Protein AF-A0A1B6G7X2-F1 (afdb_monomer_lite)

Secondary structure (DSSP, 8-state):
--SSSSPPPEEEEE-TT---SSHHHHHHHHHHHHHHHHHTTGGGGGGGSTT--SS-HHHHHHHHHHHSSSPP-HHHHHTHHHHHHHHHHHHHSSPEEEEEESHHHHHHHHHHHH-TT-HHHHHHHHHHHHHHHHHHT-TTEEEEEEEESS---HHHHSTT-TTEEEEETTSS--

Organism: NCBI:txid1464854

InterPro domains:
  IPR018631 AAA-ATPase-like domain [PF09820] (8-158)

Radius of gyration: 16.85 Å; chains: 1; bounding box: 48×43×40 Å

Foldseek 3Di:
DPDQPPDAAEFEQEQQVLFALFLVSSLQVLQVSLLVRVVVVCVLLVCLDPVDDLDDPVLSVLSVVSPDPDGDDLVCSLCSVLSVQVSVCSVRVAAYEYEYEALCNRLVSCCVNVDHPDPRSVSVQVSQLSNLVSVLPRPSHQAYEYEHADPDDCPRRPNPRPRYDYDHPPPPDD

pLDDT: mean 87.15, std 14.61, range [32.31, 98.25]

Structure (mmCIF, N/CA/C/O backbone):
data_AF-A0A1B6G7X2-F1
#
_entry.id   AF-A0A1B6G7X2-F1
#
loop_
_atom_site.group_PDB
_atom_site.id
_atom_site.type_symbol
_atom_site.label_atom_id
_atom_site.label_alt_id
_atom_site.label_comp_id
_atom_site.label_asym_id
_atom_site.label_entity_id
_atom_site.label_seq_id
_atom_site.pdbx_PDB_ins_code
_atom_site.Cartn_x
_atom_site.Cartn_y
_atom_site.Cartn_z
_atom_site.occupancy
_atom_site.B_iso_or_equiv
_atom_site.auth_seq_id
_atom_site.auth_comp_id
_atom_site.auth_asym_id
_atom_site.auth_atom_id
_atom_site.pdbx_PDB_model_num
ATOM 1 N N . SER A 1 1 ? -27.652 -8.853 16.973 1.00 44.31 1 SER A N 1
ATOM 2 C CA . SER A 1 1 ? -27.022 -10.163 17.222 1.00 44.31 1 SER A CA 1
ATOM 3 C C . SER A 1 1 ? -26.719 -10.836 15.882 1.00 44.31 1 SER A C 1
ATOM 5 O O . SER A 1 1 ? -27.544 -10.696 14.990 1.00 44.31 1 SER A O 1
ATOM 7 N N . MET A 1 2 ? -25.553 -11.487 15.721 1.00 32.31 2 MET A N 1
ATOM 8 C CA . MET A 1 2 ? -25.181 -12.402 14.607 1.00 32.31 2 MET A CA 1
ATOM 9 C C . MET A 1 2 ? -24.838 -11.869 13.182 1.00 32.31 2 MET A C 1
ATOM 11 O O . MET A 1 2 ? -25.133 -12.542 12.204 1.00 32.31 2 MET A O 1
ATOM 15 N N . LYS A 1 3 ? -24.148 -10.726 12.997 1.00 40.12 3 LYS A N 1
ATOM 16 C CA . LYS A 1 3 ? -23.613 -10.354 11.648 1.00 40.12 3 LYS A CA 1
ATOM 17 C C . LYS A 1 3 ? -22.121 -10.003 11.538 1.00 40.12 3 LYS A C 1
ATOM 19 O O . LYS A 1 3 ? -21.668 -9.714 10.440 1.00 40.12 3 LYS A O 1
ATOM 24 N N . ARG A 1 4 ? -21.348 -10.025 12.632 1.00 48.12 4 ARG A N 1
ATOM 25 C CA . ARG A 1 4 ? -19.907 -9.662 12.606 1.00 48.12 4 ARG A CA 1
ATOM 26 C C . ARG A 1 4 ? -18.943 -10.786 12.993 1.00 48.12 4 ARG A C 1
ATOM 28 O O . ARG A 1 4 ? -17.742 -10.635 12.822 1.00 48.12 4 ARG A O 1
ATOM 35 N N . LEU A 1 5 ? -19.453 -11.920 13.466 1.00 42.50 5 LEU A N 1
ATOM 36 C CA . LEU A 1 5 ? -18.653 -13.114 13.733 1.00 42.50 5 LEU A CA 1
ATOM 37 C C . LEU A 1 5 ? -18.672 -13.980 12.471 1.00 42.50 5 LEU A C 1
ATOM 39 O O . LEU A 1 5 ? -19.641 -14.694 12.235 1.00 42.50 5 LEU A O 1
ATOM 43 N N . GLY A 1 6 ? -17.649 -13.840 11.623 1.00 53.75 6 GLY A N 1
ATOM 44 C CA . GLY A 1 6 ? -17.479 -14.702 10.447 1.00 53.75 6 GLY A CA 1
ATOM 45 C C . GLY A 1 6 ? -16.600 -14.140 9.330 1.00 53.75 6 GLY A C 1
ATOM 46 O O . GLY A 1 6 ? -15.929 -14.911 8.652 1.00 53.75 6 GLY A O 1
ATOM 47 N N . MET A 1 7 ? -16.515 -12.819 9.156 1.00 76.12 7 MET A N 1
ATOM 48 C CA . MET A 1 7 ? -15.748 -12.244 8.041 1.00 76.12 7 MET A CA 1
ATOM 49 C C . MET A 1 7 ? -14.253 -12.233 8.365 1.00 76.12 7 MET A C 1
ATOM 51 O O . MET A 1 7 ? -13.850 -11.720 9.410 1.00 76.12 7 MET A O 1
ATOM 55 N N . ILE A 1 8 ? -13.443 -12.876 7.527 1.00 87.44 8 ILE A N 1
ATOM 56 C CA . ILE A 1 8 ? -11.985 -12.737 7.562 1.00 87.44 8 ILE A CA 1
ATOM 57 C C . ILE A 1 8 ? -11.669 -11.455 6.784 1.00 87.44 8 ILE A C 1
ATOM 59 O O . ILE A 1 8 ? -12.104 -11.357 5.635 1.00 87.44 8 ILE A O 1
ATOM 63 N N . PRO A 1 9 ? -10.999 -10.452 7.379 1.00 95.19 9 PRO A N 1
ATOM 64 C CA . PRO A 1 9 ? -10.595 -9.270 6.632 1.00 95.19 9 PRO A CA 1
ATOM 65 C C . PRO A 1 9 ? -9.581 -9.646 5.550 1.00 95.19 9 PRO A C 1
ATOM 67 O O . PRO A 1 9 ? -8.625 -10.374 5.822 1.00 95.19 9 PRO A O 1
ATOM 70 N N . VAL A 1 10 ? -9.792 -9.135 4.336 1.00 95.88 10 VAL A N 1
ATOM 71 C CA . VAL A 1 10 ? -8.936 -9.404 3.176 1.00 95.88 10 VAL A CA 1
ATOM 72 C C . VAL A 1 10 ? -8.479 -8.091 2.557 1.00 95.88 10 VAL A C 1
ATOM 74 O O . VAL A 1 10 ? -9.306 -7.234 2.260 1.00 95.88 10 VAL A O 1
ATOM 77 N N . ILE A 1 11 ? -7.176 -7.956 2.320 1.00 97.25 11 ILE A N 1
ATOM 78 C CA . ILE A 1 11 ? -6.596 -6.892 1.496 1.00 97.25 11 ILE A CA 1
ATOM 79 C C . ILE A 1 11 ? -6.254 -7.484 0.133 1.00 97.25 11 ILE A C 1
ATOM 81 O O . ILE A 1 11 ? -5.568 -8.496 0.072 1.00 97.25 11 ILE A O 1
ATOM 85 N N . LEU A 1 12 ? -6.681 -6.831 -0.947 1.00 96.06 12 LEU A N 1
ATOM 86 C CA . LEU A 1 12 ? -6.225 -7.131 -2.303 1.00 96.06 12 LEU A CA 1
ATOM 87 C C . LEU A 1 12 ? -5.361 -5.975 -2.806 1.00 96.06 12 LEU A C 1
ATOM 89 O O . LEU A 1 12 ? -5.834 -4.839 -2.874 1.00 96.06 12 LEU A O 1
ATOM 93 N N . PHE A 1 13 ? -4.117 -6.270 -3.172 1.00 95.56 13 PHE A N 1
ATOM 94 C CA . PHE A 1 13 ? -3.173 -5.315 -3.736 1.00 95.56 13 PHE A CA 1
ATOM 95 C C . PHE A 1 13 ? -2.747 -5.774 -5.130 1.00 95.56 13 PHE A C 1
ATOM 97 O O . PHE A 1 13 ? -2.033 -6.762 -5.272 1.00 95.56 13 PHE A O 1
ATOM 104 N N . LYS A 1 14 ? -3.218 -5.065 -6.160 1.00 94.38 14 LYS A N 1
ATOM 105 C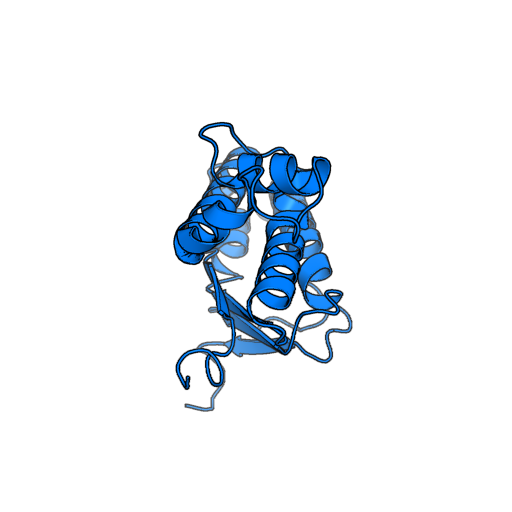 CA . LYS A 1 14 ? -2.932 -5.380 -7.563 1.00 94.38 14 LYS A CA 1
ATOM 106 C C . LYS A 1 14 ? -1.758 -4.553 -8.053 1.00 94.38 14 LYS A C 1
ATOM 108 O O . LYS A 1 14 ? -1.812 -3.326 -8.002 1.00 94.38 14 LYS A O 1
ATOM 113 N N . LEU A 1 15 ? -0.718 -5.210 -8.555 1.00 93.31 15 LEU A N 1
ATOM 114 C CA . LEU A 1 15 ? 0.463 -4.514 -9.060 1.00 93.31 15 LEU A CA 1
ATOM 115 C C . LEU A 1 15 ? 0.409 -4.257 -10.567 1.00 93.31 15 LEU A C 1
ATOM 117 O O . LEU A 1 15 ? 0.974 -3.264 -11.024 1.00 93.31 15 LEU A O 1
ATOM 121 N N . SER A 1 16 ? -0.313 -5.062 -11.348 1.00 92.19 16 SER A N 1
ATOM 122 C CA . SER A 1 16 ? -0.342 -4.935 -12.812 1.00 92.19 16 SER A CA 1
ATOM 123 C C . SER A 1 16 ? -0.677 -3.547 -13.383 1.00 92.19 16 SER A C 1
ATOM 125 O O . SER A 1 16 ? -0.102 -3.207 -14.427 1.00 92.19 16 SER A O 1
ATOM 127 N N . PRO A 1 17 ? -1.498 -2.681 -12.745 1.00 94.69 17 PRO A N 1
ATOM 128 C CA . PRO A 1 17 ? -1.731 -1.329 -13.257 1.00 94.69 17 PRO A CA 1
ATOM 129 C C . PRO A 1 17 ? -0.523 -0.388 -13.102 1.00 94.69 17 PRO A C 1
ATOM 131 O O . PRO A 1 17 ? -0.429 0.623 -13.813 1.00 94.69 17 PRO A O 1
ATOM 134 N N . ALA A 1 18 ? 0.423 -0.703 -12.209 1.00 95.00 18 ALA A N 1
ATOM 135 C CA . ALA A 1 18 ? 1.510 0.176 -11.779 1.00 95.00 18 ALA A CA 1
ATOM 136 C C . ALA A 1 18 ? 2.744 0.199 -12.703 1.00 95.00 18 ALA A C 1
ATOM 138 O O . ALA A 1 18 ? 3.866 0.463 -12.283 1.00 95.00 18 ALA A O 1
ATOM 139 N N . LYS A 1 19 ? 2.529 -0.007 -14.002 1.00 93.94 19 LYS A N 1
ATOM 140 C CA . LYS A 1 19 ? 3.547 0.062 -15.062 1.00 93.94 19 LYS A CA 1
ATOM 141 C C . LYS A 1 19 ? 3.841 1.508 -15.458 1.00 93.94 19 LYS A C 1
ATOM 143 O O . LYS A 1 19 ? 2.906 2.266 -15.696 1.00 93.94 19 LYS A O 1
ATOM 148 N N . GLY A 1 20 ? 5.092 1.934 -15.582 1.00 93.19 20 GLY A N 1
ATOM 149 C CA . GLY A 1 20 ? 5.431 3.340 -15.850 1.00 93.19 20 GLY A CA 1
ATOM 150 C C . GLY A 1 20 ? 6.606 3.493 -16.803 1.00 93.19 20 GLY A C 1
ATOM 151 O O . GLY A 1 20 ? 7.367 2.560 -16.971 1.00 93.19 20 GLY A O 1
ATOM 152 N N . LYS A 1 21 ? 6.765 4.675 -17.412 1.00 92.81 21 LYS A N 1
ATOM 153 C CA . LYS A 1 21 ? 7.869 4.981 -18.348 1.00 92.81 21 LYS A CA 1
ATOM 154 C C . LYS A 1 21 ? 9.224 5.264 -17.679 1.00 92.81 21 LYS A C 1
ATOM 156 O O . LYS A 1 21 ? 10.211 5.457 -18.373 1.00 92.81 21 LYS A O 1
ATOM 161 N N . ASN A 1 22 ? 9.233 5.386 -16.356 1.00 93.81 22 ASN A N 1
ATOM 162 C CA . ASN A 1 22 ? 10.402 5.560 -15.495 1.00 93.81 22 ASN A CA 1
ATOM 163 C C . ASN A 1 22 ? 9.999 5.234 -14.048 1.00 93.81 22 ASN A C 1
ATOM 165 O O . ASN A 1 22 ? 8.803 5.066 -13.765 1.00 93.81 22 ASN A O 1
ATOM 169 N N . TYR A 1 23 ? 10.966 5.208 -13.131 1.00 95.69 23 TYR A N 1
ATOM 170 C CA . TYR A 1 23 ? 10.720 4.939 -11.710 1.00 95.69 23 TYR A CA 1
ATOM 171 C C . TYR A 1 23 ? 9.636 5.850 -11.116 1.00 95.69 23 TYR A C 1
ATOM 173 O O . TYR A 1 23 ? 8.712 5.377 -10.456 1.00 95.69 23 TYR A O 1
ATOM 181 N N . LYS A 1 24 ? 9.682 7.157 -11.405 1.00 96.12 24 LYS A N 1
ATOM 182 C CA . LYS A 1 24 ? 8.723 8.117 -10.839 1.00 96.12 24 LYS A CA 1
ATOM 183 C C . LYS A 1 24 ? 7.280 7.816 -11.258 1.00 96.12 24 LYS A C 1
ATOM 185 O O . LYS A 1 24 ? 6.368 7.897 -10.440 1.00 96.12 24 LYS A O 1
ATOM 190 N N . ALA A 1 25 ? 7.070 7.426 -12.513 1.00 96.69 25 ALA A N 1
ATOM 191 C CA . ALA A 1 25 ? 5.756 7.029 -13.005 1.00 96.69 25 ALA A CA 1
ATOM 192 C C . ALA A 1 25 ? 5.251 5.732 -12.348 1.00 96.69 25 ALA A C 1
ATOM 194 O O . ALA A 1 25 ? 4.052 5.614 -12.099 1.00 96.69 25 ALA A O 1
ATOM 195 N N . VAL A 1 26 ? 6.143 4.778 -12.059 1.00 97.38 26 VAL A N 1
ATOM 196 C CA . VAL A 1 26 ? 5.812 3.558 -11.301 1.00 97.38 26 VAL A CA 1
ATOM 197 C C . VAL A 1 26 ? 5.423 3.915 -9.865 1.00 97.38 26 VAL A C 1
ATOM 199 O O . VAL A 1 26 ? 4.338 3.546 -9.422 1.00 97.38 26 VAL A O 1
ATOM 202 N N . GLU A 1 27 ? 6.240 4.710 -9.168 1.00 97.94 27 GLU A N 1
ATOM 203 C CA . GLU A 1 27 ? 5.967 5.195 -7.808 1.00 97.94 27 GLU A CA 1
ATOM 204 C C . GLU A 1 27 ? 4.599 5.891 -7.723 1.00 97.94 27 GLU A C 1
ATOM 206 O O . GLU A 1 27 ? 3.794 5.611 -6.833 1.00 97.94 27 GLU A O 1
ATOM 211 N N . ASP A 1 28 ? 4.300 6.781 -8.670 1.00 98.00 28 ASP A N 1
ATOM 212 C CA . ASP A 1 28 ? 3.042 7.527 -8.703 1.00 98.00 28 ASP A CA 1
ATOM 213 C C . ASP A 1 28 ? 1.825 6.621 -8.911 1.00 98.00 28 ASP A C 1
ATOM 215 O O . ASP A 1 28 ? 0.763 6.874 -8.331 1.00 98.00 28 ASP A O 1
ATOM 219 N N . LYS A 1 29 ? 1.971 5.553 -9.698 1.00 97.75 29 LYS A N 1
ATOM 220 C CA . LYS A 1 29 ? 0.908 4.569 -9.893 1.00 97.75 29 LYS A CA 1
ATOM 221 C C . LYS A 1 29 ? 0.755 3.639 -8.698 1.00 97.75 29 LYS A C 1
ATOM 223 O O . LYS A 1 29 ? -0.375 3.433 -8.278 1.00 97.75 29 LYS A O 1
ATOM 228 N N . LEU A 1 30 ? 1.837 3.180 -8.071 1.00 97.94 30 LEU A N 1
ATOM 229 C CA . LEU A 1 30 ? 1.746 2.413 -6.822 1.00 97.94 30 LEU A CA 1
ATOM 230 C C . LEU A 1 30 ? 1.028 3.219 -5.729 1.00 97.94 30 LEU A C 1
ATOM 232 O O . LEU A 1 30 ? 0.170 2.692 -5.029 1.00 97.94 30 LEU A O 1
ATOM 236 N N . LYS A 1 31 ? 1.280 4.533 -5.633 1.00 98.25 31 LYS A N 1
ATOM 237 C CA . LYS A 1 31 ? 0.528 5.430 -4.732 1.00 98.25 31 LYS A CA 1
ATOM 238 C C . LYS A 1 31 ? -0.964 5.456 -5.033 1.00 98.25 31 LYS A C 1
ATOM 240 O O . LYS A 1 31 ? -1.761 5.605 -4.110 1.00 98.25 31 LYS A O 1
ATOM 245 N N . LYS A 1 32 ? -1.347 5.359 -6.306 1.00 97.56 32 LYS A N 1
ATOM 246 C CA . LYS A 1 32 ? -2.749 5.250 -6.703 1.00 97.56 32 LYS A CA 1
ATOM 247 C C . LYS A 1 32 ? -3.325 3.895 -6.286 1.00 97.56 32 LYS A C 1
ATOM 249 O O . LYS A 1 32 ? -4.366 3.898 -5.641 1.00 97.56 32 LYS A O 1
ATOM 254 N N . GLU A 1 33 ? -2.620 2.793 -6.537 1.00 97.56 33 GLU A N 1
ATOM 255 C CA . GLU A 1 33 ? -3.064 1.448 -6.139 1.00 97.56 33 GLU A CA 1
ATOM 256 C C . GLU A 1 33 ? -3.267 1.334 -4.621 1.00 97.56 33 GLU A C 1
ATOM 258 O O . GLU A 1 33 ? -4.268 0.779 -4.172 1.00 97.56 33 GLU A O 1
ATOM 263 N N . ILE A 1 34 ? -2.404 1.960 -3.808 1.00 97.94 34 ILE A N 1
ATOM 264 C CA . ILE A 1 34 ? -2.636 2.078 -2.360 1.00 97.94 34 ILE A CA 1
ATOM 265 C C . ILE A 1 34 ? -3.970 2.779 -2.075 1.00 97.94 34 ILE A C 1
ATOM 267 O O . ILE A 1 34 ? -4.758 2.316 -1.257 1.00 97.94 34 ILE A O 1
ATOM 271 N N . LYS A 1 35 ? -4.269 3.900 -2.731 1.00 97.88 35 LYS A N 1
ATOM 272 C CA . LYS A 1 35 ? -5.520 4.637 -2.481 1.00 97.88 35 LYS A CA 1
ATOM 273 C C . LYS A 1 35 ? -6.754 3.883 -2.969 1.00 97.88 35 LYS A C 1
ATOM 275 O O . LYS A 1 35 ? -7.801 3.964 -2.322 1.00 97.88 35 LYS A O 1
ATOM 280 N N . ASP A 1 36 ? -6.638 3.142 -4.063 1.00 96.88 36 ASP A N 1
ATOM 281 C CA . ASP A 1 36 ? -7.707 2.292 -4.586 1.00 96.88 36 ASP A CA 1
ATOM 282 C C . ASP A 1 36 ? -7.978 1.122 -3.619 1.00 96.88 36 ASP A C 1
ATOM 284 O O . ASP A 1 36 ? -9.133 0.867 -3.264 1.00 96.88 36 ASP A O 1
ATOM 288 N N . MET A 1 37 ? -6.926 0.527 -3.048 1.00 96.25 37 MET A N 1
ATOM 289 C CA . MET A 1 37 ? -7.005 -0.457 -1.961 1.00 96.25 37 MET A CA 1
ATOM 290 C C . MET A 1 37 ? -7.678 0.109 -0.695 1.00 96.25 37 MET A C 1
ATOM 292 O O . MET A 1 37 ? -8.514 -0.551 -0.083 1.00 96.25 37 MET A O 1
ATOM 296 N N . TYR A 1 38 ? -7.389 1.347 -0.283 1.00 97.88 38 TYR A N 1
ATOM 297 C CA . TYR A 1 38 ? -8.135 1.978 0.821 1.00 97.88 38 TYR A CA 1
ATOM 298 C C . TYR A 1 38 ? -9.596 2.254 0.443 1.00 97.88 38 TYR A C 1
ATOM 300 O O . TYR A 1 38 ? -10.492 2.156 1.282 1.00 97.88 38 TYR A O 1
ATOM 308 N N . SER A 1 39 ? -9.861 2.577 -0.822 1.00 96.50 39 SER A N 1
ATOM 309 C CA . SER A 1 39 ? -11.208 2.873 -1.315 1.00 96.50 39 SER A CA 1
ATOM 310 C C . SER A 1 39 ? -12.124 1.648 -1.292 1.00 96.50 39 SER A C 1
ATOM 312 O O . SER A 1 39 ? -13.300 1.798 -0.947 1.00 96.50 39 SER A O 1
ATOM 314 N N . SER A 1 40 ? -11.599 0.438 -1.529 1.00 96.31 40 SER A N 1
ATOM 315 C CA . SER A 1 40 ? -12.357 -0.811 -1.326 1.00 96.31 40 SER A CA 1
ATOM 316 C C . SER A 1 40 ? -12.757 -1.036 0.140 1.00 96.31 40 SER A C 1
ATOM 318 O O . SER A 1 40 ? -13.705 -1.764 0.418 1.00 96.31 40 SER A O 1
ATOM 320 N N . HIS A 1 41 ? -12.101 -0.342 1.074 1.00 96.88 41 HIS A N 1
ATOM 321 C CA . HIS A 1 41 ? -12.372 -0.356 2.512 1.00 96.88 41 HIS A CA 1
ATOM 322 C C . HIS A 1 41 ? -12.992 0.964 3.004 1.00 96.88 41 HIS A C 1
ATOM 324 O O . HIS A 1 41 ? -12.766 1.402 4.132 1.00 96.88 41 HIS A O 1
ATOM 330 N N . SER A 1 42 ? -13.798 1.625 2.166 1.00 96.31 42 SER A N 1
ATOM 331 C CA . SER A 1 42 ? -14.394 2.939 2.469 1.00 96.31 42 SER A CA 1
ATOM 332 C C . SER A 1 42 ? -15.223 3.007 3.761 1.00 96.31 42 SER A C 1
ATOM 334 O O . SER A 1 42 ? -15.370 4.094 4.321 1.00 96.31 42 SER A O 1
ATOM 336 N N . TYR A 1 43 ? -15.712 1.878 4.283 1.00 95.06 43 TYR A N 1
ATOM 337 C CA . TYR A 1 43 ? -16.391 1.814 5.582 1.00 95.06 43 TYR A CA 1
ATOM 338 C C . TYR A 1 43 ? -15.482 2.224 6.754 1.00 95.06 43 TYR A C 1
ATOM 340 O O . TYR A 1 43 ? -15.982 2.683 7.778 1.00 95.06 43 TYR A O 1
ATOM 348 N N . LEU A 1 44 ? -14.154 2.144 6.599 1.00 96.19 44 LEU A N 1
ATOM 349 C CA . LEU A 1 44 ? -13.190 2.623 7.592 1.00 96.19 44 LEU A CA 1
ATOM 350 C C . LEU A 1 44 ? -13.227 4.150 7.767 1.00 96.19 44 LEU A C 1
ATOM 352 O O . LEU A 1 44 ? -12.758 4.654 8.783 1.00 96.19 44 LEU A O 1
ATOM 356 N N . LYS A 1 45 ? -13.829 4.911 6.839 1.00 96.12 45 LYS A N 1
ATOM 357 C CA . LYS A 1 45 ? -13.975 6.374 6.966 1.00 96.12 45 LYS A CA 1
ATOM 358 C C . LYS A 1 45 ? -14.722 6.798 8.230 1.00 96.12 45 LYS A C 1
ATOM 360 O O . LYS A 1 45 ? -14.495 7.905 8.709 1.00 96.12 45 LYS A O 1
ATOM 36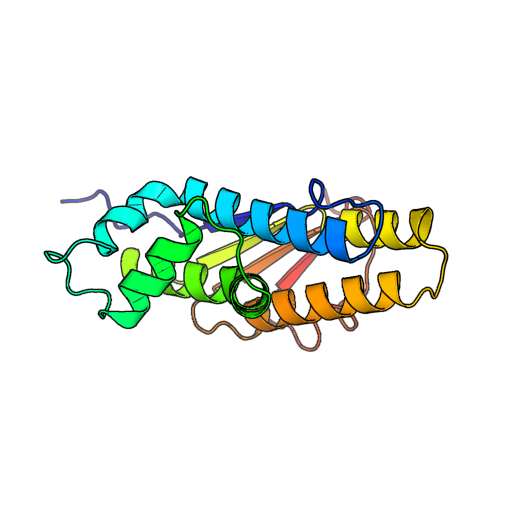5 N N . VAL A 1 46 ? -15.560 5.925 8.798 1.00 94.94 46 VAL A N 1
ATOM 366 C CA . VAL A 1 46 ? -16.246 6.181 10.077 1.00 94.94 46 VAL A CA 1
ATOM 367 C C . VAL A 1 46 ? -15.263 6.503 11.210 1.00 94.94 46 VAL A C 1
ATOM 369 O O . VAL A 1 46 ? -15.591 7.256 12.122 1.00 94.94 46 VAL A O 1
ATOM 372 N N . TYR A 1 47 ? -14.031 5.994 11.128 1.00 95.44 47 TYR A N 1
ATOM 373 C CA . TYR A 1 47 ? -12.990 6.208 12.128 1.00 95.44 47 TYR A CA 1
ATOM 374 C C . TYR A 1 47 ? -12.309 7.574 12.042 1.00 95.44 47 TYR A C 1
ATOM 376 O O . TYR A 1 47 ? -11.581 7.941 12.958 1.00 95.44 47 TYR A O 1
ATOM 384 N N . MET A 1 48 ? -12.545 8.340 10.973 1.00 94.06 48 MET A N 1
ATOM 385 C CA . MET A 1 48 ? -11.976 9.680 10.798 1.00 94.06 48 MET A CA 1
ATOM 386 C C . MET A 1 48 ? -12.729 10.756 11.593 1.00 94.06 48 MET A C 1
ATOM 388 O O . MET A 1 48 ? -12.174 11.828 11.819 1.00 94.06 48 MET A O 1
ATOM 392 N N . GLY A 1 49 ? -13.982 10.497 11.983 1.00 89.81 49 GLY A N 1
ATOM 393 C CA . GLY A 1 49 ? -14.823 11.449 12.712 1.00 89.81 49 GLY A CA 1
ATOM 394 C C . GLY A 1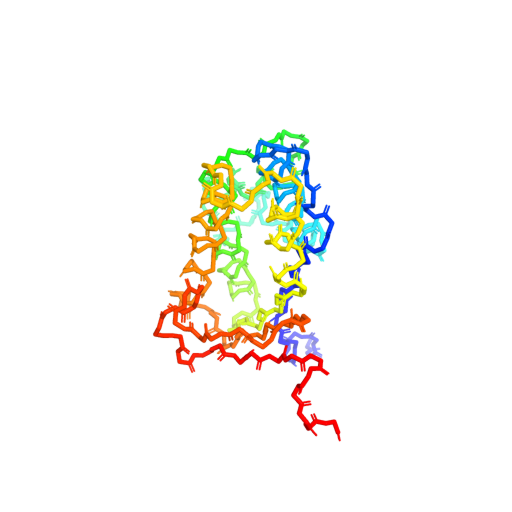 49 ? -14.479 11.548 14.199 1.00 89.81 49 GLY A C 1
ATOM 395 O O . GLY A 1 49 ? -13.867 10.646 14.773 1.00 89.81 49 GLY A O 1
ATOM 396 N N . ASP A 1 50 ? -14.895 12.635 14.847 1.00 85.38 50 ASP A N 1
ATOM 397 C CA . ASP A 1 50 ? -14.599 12.893 16.265 1.00 85.38 50 ASP A CA 1
ATOM 398 C C . ASP A 1 50 ? -15.346 11.966 17.231 1.00 85.38 50 ASP A C 1
ATOM 400 O O . ASP A 1 50 ? -14.864 11.714 18.329 1.00 85.38 50 ASP A O 1
ATOM 404 N N . GLU A 1 51 ? -16.465 11.387 16.798 1.00 84.31 51 GLU A N 1
ATOM 405 C CA . GLU A 1 51 ? -17.306 10.502 17.616 1.00 84.31 51 GLU A CA 1
ATOM 406 C C . GLU A 1 51 ? -16.671 9.129 17.889 1.00 84.31 51 GLU A C 1
ATOM 408 O O . GLU A 1 51 ? -17.097 8.407 18.791 1.00 84.31 51 GLU A O 1
ATOM 413 N N . ASN A 1 52 ? -15.656 8.744 17.109 1.00 84.00 52 ASN A N 1
ATOM 414 C CA . ASN A 1 52 ? -15.005 7.448 17.235 1.00 84.00 52 ASN A CA 1
ATOM 415 C C . ASN A 1 52 ? -13.654 7.551 17.962 1.00 84.00 52 ASN A C 1
ATOM 417 O O . ASN A 1 52 ? -12.803 8.359 17.587 1.00 84.00 52 ASN A O 1
ATOM 421 N N . ASN A 1 53 ? -13.439 6.682 18.954 1.00 90.00 53 ASN A N 1
ATOM 422 C CA . ASN A 1 53 ? -12.228 6.655 19.786 1.00 90.00 53 ASN A CA 1
ATOM 423 C C . ASN A 1 53 ? -11.256 5.508 19.454 1.00 90.00 53 ASN A C 1
ATOM 425 O O . ASN A 1 53 ? -10.276 5.330 20.169 1.00 90.00 53 ASN A O 1
ATOM 429 N N . MET A 1 54 ? -11.503 4.729 18.393 1.00 93.44 54 MET A N 1
ATOM 430 C CA . MET A 1 54 ? -10.587 3.665 17.956 1.00 93.44 54 MET A CA 1
ATOM 431 C C . MET A 1 54 ? -9.241 4.234 17.493 1.00 93.44 54 MET A C 1
ATOM 433 O O . MET A 1 54 ? -8.212 3.605 17.704 1.00 93.44 54 MET A O 1
ATOM 437 N N . LEU A 1 55 ? -9.256 5.422 16.877 1.00 95.31 55 LEU A N 1
ATOM 438 C CA . LEU A 1 55 ? -8.066 6.104 16.371 1.00 95.31 55 LEU A CA 1
ATOM 439 C C . LEU A 1 55 ? -7.792 7.383 17.158 1.00 95.31 55 LEU A C 1
ATOM 441 O O . LEU A 1 55 ? -8.704 8.162 17.442 1.00 95.31 55 LEU A O 1
ATOM 445 N N . ASN A 1 56 ? -6.522 7.651 17.445 1.00 94.12 56 ASN A N 1
ATOM 44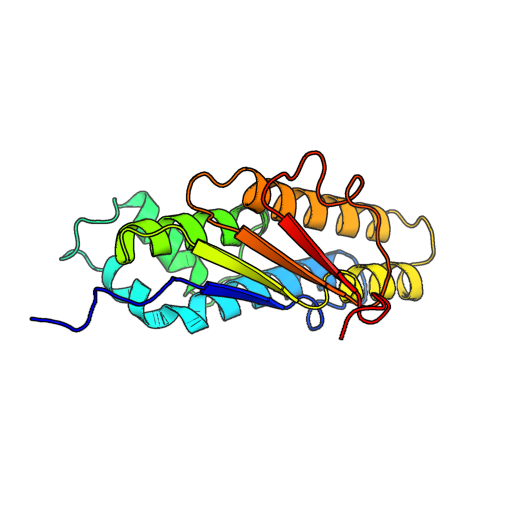6 C CA . ASN A 1 56 ? -6.093 8.944 17.971 1.00 94.12 56 ASN A CA 1
ATOM 447 C C . ASN A 1 56 ? -6.034 10.017 16.860 1.00 94.12 56 ASN A C 1
ATOM 449 O O . ASN A 1 56 ? -6.180 9.727 15.674 1.00 94.12 56 ASN A O 1
ATOM 453 N N . LYS A 1 57 ? -5.793 11.285 17.225 1.00 93.75 57 LYS A N 1
ATOM 454 C CA . LYS A 1 57 ? -5.765 12.409 16.263 1.00 93.75 57 LYS A CA 1
ATOM 455 C C . LYS A 1 57 ? -4.774 12.203 15.109 1.00 93.75 57 LYS A C 1
ATOM 457 O O . LYS A 1 57 ? -5.090 12.539 13.968 1.00 93.75 57 LYS A O 1
ATOM 462 N N . THR A 1 58 ? -3.600 11.648 15.394 1.00 93.81 58 THR A N 1
ATOM 463 C CA . THR A 1 58 ? -2.560 11.382 14.392 1.00 93.81 58 THR A CA 1
ATOM 464 C C . THR A 1 58 ? -2.992 10.273 13.438 1.00 93.81 58 THR A C 1
ATOM 466 O O . THR A 1 58 ? -2.882 10.431 12.225 1.00 93.81 58 THR A O 1
ATOM 469 N N . GLU A 1 59 ? -3.556 9.185 13.962 1.00 94.81 59 GLU A N 1
ATOM 470 C CA . GLU A 1 59 ? -4.072 8.068 13.162 1.00 94.81 59 GLU A CA 1
ATOM 471 C C . GLU A 1 59 ? -5.266 8.487 12.295 1.00 94.81 59 GLU A C 1
ATOM 473 O O . GLU A 1 59 ? -5.346 8.110 11.127 1.00 94.81 59 GLU A O 1
ATOM 478 N N . LYS A 1 60 ? -6.161 9.338 12.816 1.00 95.81 60 LYS A N 1
ATOM 479 C CA . LYS A 1 60 ? -7.258 9.933 12.035 1.00 95.81 60 LYS A CA 1
ATOM 480 C C . LYS A 1 60 ? -6.729 10.764 10.871 1.00 95.81 60 LYS A C 1
ATOM 482 O O . LYS A 1 60 ? -7.196 10.612 9.742 1.00 95.81 60 LYS A O 1
ATOM 487 N N . ALA A 1 61 ? -5.739 11.621 11.129 1.00 94.69 61 ALA A N 1
ATOM 488 C CA . ALA A 1 61 ? -5.109 12.430 10.092 1.00 94.69 61 ALA A CA 1
ATOM 489 C C . ALA A 1 61 ? -4.424 11.551 9.037 1.00 94.69 61 ALA A C 1
ATOM 491 O O . ALA A 1 61 ? -4.571 11.800 7.843 1.00 94.69 61 ALA A O 1
ATOM 492 N N . GLN A 1 62 ? -3.735 10.494 9.464 1.00 95.44 62 GLN A N 1
ATOM 493 C CA . GLN A 1 62 ? -3.104 9.526 8.576 1.00 95.44 62 GLN A CA 1
ATOM 494 C C . GLN A 1 62 ? -4.136 8.789 7.711 1.00 95.44 62 GLN A C 1
ATOM 496 O O . GLN A 1 62 ? -3.988 8.746 6.493 1.00 95.44 62 GLN A O 1
ATOM 501 N N . LEU A 1 63 ? -5.228 8.288 8.291 1.00 97.25 63 LEU A N 1
ATOM 502 C CA . LEU A 1 63 ? -6.313 7.660 7.533 1.00 97.25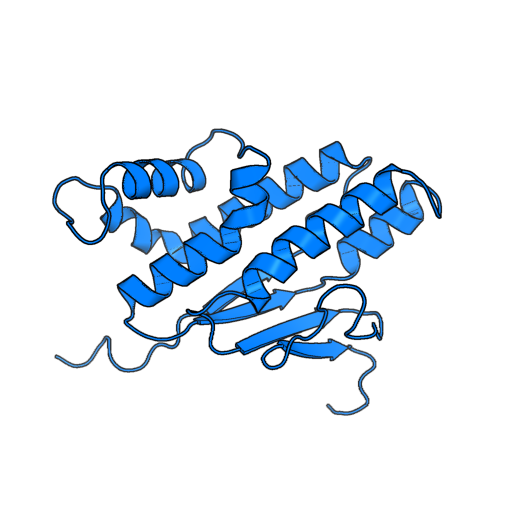 63 LEU A CA 1
ATOM 503 C C . LEU A 1 63 ? -6.922 8.627 6.506 1.00 97.25 63 LEU A C 1
ATOM 505 O O . LEU A 1 63 ? -7.174 8.255 5.358 1.00 97.25 63 LEU A O 1
ATOM 509 N N . ALA A 1 64 ? -7.093 9.895 6.885 1.00 96.69 64 ALA A N 1
ATOM 510 C CA . ALA A 1 64 ? -7.600 10.928 5.990 1.00 96.69 64 ALA A CA 1
ATOM 511 C C . ALA A 1 64 ? -6.708 11.134 4.756 1.00 96.69 64 ALA A C 1
ATOM 513 O O . ALA A 1 64 ? -7.222 11.440 3.677 1.00 96.69 64 ALA A O 1
ATOM 514 N N . ARG A 1 65 ? -5.386 10.946 4.876 1.00 97.50 65 ARG A N 1
ATOM 515 C CA . ARG A 1 65 ? -4.444 11.078 3.753 1.00 97.50 65 ARG A CA 1
ATOM 516 C C . ARG A 1 65 ? -4.743 10.074 2.645 1.00 97.50 65 ARG A C 1
ATOM 518 O O . ARG A 1 65 ? -4.826 10.489 1.485 1.00 97.50 65 ARG A O 1
ATOM 525 N N . TYR A 1 66 ? -5.007 8.818 3.002 1.00 97.94 66 TYR A N 1
ATOM 526 C CA . TYR A 1 66 ? -5.317 7.745 2.053 1.00 97.94 66 TYR A CA 1
ATOM 527 C C . TYR A 1 66 ? -6.633 7.969 1.292 1.00 97.94 66 TYR A C 1
ATOM 529 O O . TYR A 1 66 ? -6.722 7.639 0.112 1.00 97.94 66 TYR A O 1
ATOM 537 N N . PHE A 1 67 ? -7.618 8.628 1.909 1.00 97.50 67 PHE A N 1
ATOM 538 C CA . PHE A 1 67 ? -8.882 8.993 1.252 1.00 97.50 67 PHE A CA 1
ATOM 539 C C . PHE A 1 67 ? -8.890 10.380 0.591 1.00 97.50 67 PHE A C 1
ATOM 541 O O . PHE A 1 67 ? -9.866 10.748 -0.067 1.00 97.50 67 PHE A O 1
ATOM 548 N N . SER A 1 68 ? -7.836 11.178 0.767 1.00 96.44 68 SER A N 1
ATOM 549 C CA . SER A 1 68 ? -7.767 12.536 0.221 1.00 96.44 68 SER A CA 1
ATOM 550 C C . SER A 1 68 ? -7.529 12.537 -1.292 1.00 96.44 68 SER A C 1
ATOM 552 O O . SER A 1 68 ? -7.153 11.529 -1.877 1.00 96.44 68 SER A O 1
ATOM 554 N N . ARG A 1 69 ? -7.661 13.691 -1.961 1.00 94.12 69 ARG A N 1
ATOM 555 C CA . ARG A 1 69 ? -7.212 13.852 -3.363 1.00 94.12 69 ARG A CA 1
ATOM 556 C C . ARG A 1 69 ? -5.704 14.076 -3.504 1.00 94.12 69 ARG A C 1
ATOM 558 O O . ARG A 1 69 ? -5.182 13.958 -4.606 1.00 94.12 69 ARG A O 1
ATOM 565 N N . LYS A 1 70 ? -4.999 14.384 -2.410 1.00 95.00 70 LYS A N 1
ATOM 566 C CA . LYS A 1 70 ? -3.557 14.651 -2.445 1.00 95.00 70 LYS A CA 1
ATOM 567 C C . LYS A 1 70 ? -2.796 13.366 -2.753 1.00 95.00 70 LYS A C 1
ATOM 569 O O . LYS A 1 70 ? -3.242 12.266 -2.416 1.00 95.00 70 LYS A O 1
ATOM 574 N N . GLN A 1 71 ? -1.661 13.516 -3.421 1.00 94.19 71 GLN A N 1
ATOM 575 C CA . GLN A 1 71 ? -0.766 12.399 -3.663 1.00 94.19 71 GLN A CA 1
ATOM 576 C C . GLN A 1 71 ? -0.096 11.977 -2.350 1.00 94.19 71 GLN A C 1
ATOM 578 O O . GLN A 1 71 ? 0.190 12.822 -1.491 1.00 94.19 71 GLN A O 1
ATOM 583 N N . LEU A 1 72 ? 0.122 10.671 -2.206 1.00 97.94 72 LEU A N 1
ATOM 584 C CA . LEU A 1 72 ? 0.868 10.122 -1.084 1.00 97.94 72 LEU A CA 1
ATOM 585 C C . LEU A 1 72 ? 2.356 10.471 -1.220 1.00 97.94 72 LEU A C 1
ATOM 587 O O . LEU A 1 72 ? 2.893 10.565 -2.329 1.00 97.94 72 LEU A O 1
ATOM 591 N N . ASN A 1 73 ? 3.034 10.667 -0.097 1.00 97.69 73 ASN A N 1
ATOM 592 C CA . ASN A 1 73 ? 4.492 10.703 -0.058 1.00 97.69 73 ASN A CA 1
ATOM 593 C C . ASN A 1 73 ? 5.068 9.268 -0.085 1.00 97.69 73 ASN A C 1
ATOM 595 O O . ASN A 1 73 ? 4.320 8.293 -0.168 1.00 97.69 73 ASN A O 1
ATOM 599 N N . LEU A 1 74 ? 6.398 9.140 -0.092 1.00 97.56 74 LEU A N 1
ATOM 600 C CA . LEU A 1 74 ? 7.061 7.832 -0.156 1.00 97.56 74 LEU A CA 1
ATOM 601 C C . LEU A 1 74 ? 6.796 6.984 1.101 1.00 97.56 74 LEU A C 1
ATOM 603 O O . LEU A 1 74 ? 6.422 5.826 0.985 1.00 97.56 74 LEU A O 1
ATOM 607 N N . GLN A 1 75 ? 6.856 7.584 2.290 1.00 96.94 75 GLN A N 1
ATOM 608 C CA . GLN A 1 75 ? 6.581 6.882 3.546 1.00 96.94 75 GLN A CA 1
ATOM 609 C C . GLN A 1 75 ? 5.132 6.360 3.624 1.00 96.94 75 GLN A C 1
ATOM 611 O O . GLN A 1 75 ? 4.879 5.266 4.128 1.00 96.94 75 GLN A O 1
ATOM 616 N N . GLU A 1 76 ? 4.166 7.139 3.133 1.00 97.81 76 GLU A N 1
ATOM 617 C CA . GLU A 1 76 ? 2.748 6.770 3.060 1.00 97.81 76 GLU A CA 1
ATOM 618 C C . GLU A 1 76 ? 2.510 5.611 2.082 1.00 97.81 76 GLU A C 1
ATOM 620 O O . GLU A 1 76 ? 1.634 4.783 2.339 1.00 97.81 76 GLU A O 1
ATOM 625 N N . LEU A 1 77 ? 3.287 5.553 0.994 1.00 98.00 77 LEU A N 1
ATOM 626 C CA . LEU A 1 77 ? 3.312 4.437 0.049 1.00 98.00 77 LEU A CA 1
ATOM 627 C C . LEU A 1 77 ? 3.884 3.175 0.708 1.00 98.00 77 LEU A C 1
ATOM 629 O O . LEU A 1 77 ? 3.198 2.159 0.764 1.00 98.00 77 LEU A O 1
ATOM 633 N N . GLU A 1 78 ? 5.100 3.262 1.248 1.00 96.81 78 GLU A N 1
ATOM 634 C CA . GLU A 1 78 ? 5.832 2.133 1.840 1.00 96.81 78 GLU A CA 1
ATOM 635 C C . GLU A 1 78 ? 5.069 1.471 2.992 1.00 96.81 78 GLU A C 1
ATOM 637 O O . GLU A 1 78 ? 5.064 0.250 3.112 1.00 96.81 78 GLU A O 1
ATOM 642 N N . ASN A 1 79 ? 4.375 2.265 3.814 1.00 96.19 79 ASN A N 1
ATOM 643 C CA . ASN A 1 79 ? 3.657 1.772 4.993 1.00 96.19 79 ASN A CA 1
ATOM 644 C C . ASN A 1 79 ? 2.144 1.603 4.770 1.00 96.19 79 ASN A C 1
ATOM 646 O O . ASN A 1 79 ? 1.414 1.283 5.710 1.00 96.19 79 ASN A O 1
ATOM 650 N N . GLY A 1 80 ? 1.641 1.840 3.553 1.00 97.00 80 GLY A N 1
ATOM 651 C CA . GLY A 1 80 ? 0.205 1.836 3.261 1.00 97.00 80 GLY A CA 1
ATOM 652 C C . GLY A 1 80 ? -0.472 0.501 3.570 1.00 97.00 80 GLY A C 1
ATOM 653 O O . GLY A 1 80 ? -1.499 0.476 4.247 1.00 97.00 80 GLY A O 1
ATOM 654 N N . LEU A 1 81 ? 0.123 -0.618 3.141 1.00 96.44 81 LEU A N 1
ATOM 655 C CA . LEU A 1 81 ? -0.406 -1.952 3.453 1.00 96.44 81 LEU A CA 1
ATOM 656 C C . LEU A 1 81 ? -0.346 -2.236 4.957 1.00 96.44 81 LEU A C 1
ATOM 658 O O . LEU A 1 81 ? -1.314 -2.752 5.517 1.00 96.44 81 LEU A O 1
ATOM 662 N N . TYR A 1 82 ? 0.755 -1.861 5.620 1.00 97.00 82 TYR A N 1
ATOM 663 C CA . TYR A 1 82 ? 0.911 -2.086 7.054 1.00 97.00 82 TYR A CA 1
ATOM 664 C C . TYR A 1 82 ? -0.200 -1.405 7.861 1.00 97.00 82 TYR A C 1
ATOM 666 O O . TYR A 1 82 ? -0.850 -2.041 8.697 1.00 97.00 82 TYR A O 1
ATOM 674 N N . HIS A 1 83 ? -0.452 -0.124 7.581 1.00 97.25 83 HIS A N 1
ATOM 675 C CA . HIS A 1 83 ? -1.490 0.642 8.264 1.00 97.25 83 HIS A CA 1
ATOM 676 C C . HIS A 1 83 ? -2.890 0.102 7.977 1.00 97.25 83 HIS A C 1
ATOM 678 O O . HIS A 1 83 ? -3.697 0.012 8.901 1.00 97.25 83 HIS A O 1
ATOM 684 N N . LEU A 1 84 ? -3.192 -0.280 6.732 1.00 98.12 84 LEU A N 1
ATOM 685 C CA . LEU A 1 84 ? -4.493 -0.865 6.412 1.00 98.12 84 LEU A CA 1
ATOM 686 C C . LEU A 1 84 ? -4.708 -2.197 7.143 1.00 98.12 84 LEU A C 1
ATOM 688 O O . LEU A 1 84 ? -5.783 -2.414 7.696 1.00 98.12 84 LEU A O 1
ATOM 692 N N . CYS A 1 85 ? -3.688 -3.053 7.204 1.00 97.62 85 CYS A N 1
ATOM 693 C CA . CYS A 1 85 ? -3.747 -4.323 7.925 1.00 97.62 85 CYS A CA 1
ATOM 694 C C . CYS A 1 85 ? -4.067 -4.108 9.415 1.00 97.62 85 CYS A C 1
ATOM 696 O O . CYS A 1 85 ? -5.008 -4.708 9.935 1.00 97.62 85 CYS A O 1
ATOM 698 N N . LYS A 1 86 ? -3.378 -3.166 10.076 1.00 97.12 86 LYS A N 1
ATOM 699 C CA . LYS A 1 86 ? -3.692 -2.778 11.461 1.00 97.12 86 LYS A CA 1
ATOM 700 C C . LYS A 1 86 ? -5.140 -2.288 11.599 1.00 97.12 86 LYS A C 1
ATOM 702 O O . LYS A 1 86 ? -5.862 -2.757 12.468 1.00 97.12 86 LYS A O 1
ATOM 707 N N . LEU A 1 87 ? -5.588 -1.384 10.723 1.00 97.12 87 LEU A N 1
ATOM 708 C CA . LEU A 1 87 ? -6.947 -0.827 10.775 1.00 97.12 87 LEU A CA 1
ATOM 709 C C . LEU A 1 87 ? -8.036 -1.896 10.631 1.00 97.12 87 LEU A C 1
ATOM 711 O O . LEU A 1 87 ? -9.074 -1.818 11.286 1.00 97.12 87 LEU A O 1
ATOM 715 N N . LEU A 1 88 ? -7.818 -2.885 9.764 1.00 97.00 88 LEU A N 1
ATOM 716 C CA . LEU A 1 88 ? -8.743 -4.001 9.595 1.00 97.00 88 LEU A CA 1
ATOM 717 C C . LEU A 1 88 ? -8.730 -4.927 10.809 1.00 97.00 88 LEU A C 1
ATOM 719 O O . LEU A 1 88 ? -9.799 -5.353 11.246 1.00 97.00 88 LEU A O 1
ATOM 723 N N . TYR A 1 89 ? -7.559 -5.190 11.386 1.00 96.12 89 TYR A N 1
ATOM 724 C CA . TYR A 1 89 ? -7.465 -5.923 12.642 1.00 96.12 89 TYR A CA 1
ATOM 725 C C . TYR A 1 89 ? -8.218 -5.211 13.767 1.00 96.12 89 TYR A C 1
ATOM 727 O O . TYR A 1 89 ? -9.042 -5.839 14.420 1.00 96.12 89 TYR A O 1
ATOM 735 N N . ASP A 1 90 ? -8.037 -3.902 13.939 1.00 94.62 90 ASP A N 1
ATOM 736 C CA . ASP A 1 90 ? -8.738 -3.129 14.971 1.00 94.62 90 ASP A CA 1
ATOM 737 C C . ASP A 1 90 ? -10.265 -3.108 14.733 1.00 94.62 90 ASP A C 1
ATOM 739 O O . ASP A 1 90 ? -11.052 -3.163 15.680 1.00 94.62 90 ASP A O 1
ATOM 743 N N . HIS A 1 91 ? -10.709 -3.094 13.468 1.00 94.31 91 HIS A N 1
ATOM 744 C CA . HIS A 1 91 ? -12.131 -3.120 13.100 1.00 94.31 91 HIS A CA 1
ATOM 745 C C . HIS A 1 91 ? -12.799 -4.485 13.330 1.00 94.31 91 HIS A C 1
ATOM 747 O O . HIS A 1 91 ? -13.928 -4.546 13.826 1.00 94.31 91 HIS A O 1
ATOM 753 N N . PHE A 1 92 ? -12.150 -5.576 12.912 1.00 94.50 92 PHE A N 1
ATOM 754 C CA . PHE A 1 92 ? -12.730 -6.926 12.928 1.00 94.50 92 PHE A CA 1
ATOM 755 C C . PHE A 1 92 ? -12.294 -7.771 14.125 1.00 94.50 92 PHE A C 1
ATOM 757 O O . PHE A 1 92 ? -12.908 -8.808 14.372 1.00 94.50 92 PHE A O 1
ATOM 764 N N . LEU A 1 93 ? -11.255 -7.349 14.850 1.00 94.38 93 LEU A N 1
ATOM 765 C CA . LEU A 1 93 ? -10.563 -8.108 15.897 1.00 94.38 93 LEU A CA 1
ATOM 766 C C . LEU A 1 93 ? -10.096 -9.486 15.404 1.00 94.38 93 LEU A C 1
ATOM 768 O O . LEU A 1 93 ? -10.197 -10.492 16.106 1.00 94.38 93 LEU A O 1
ATOM 772 N N . ARG A 1 94 ? -9.628 -9.537 14.152 1.00 94.38 94 ARG A N 1
ATOM 773 C CA . ARG A 1 94 ? -9.149 -10.746 13.473 1.00 94.38 94 ARG A CA 1
ATOM 774 C C . ARG A 1 94 ? -7.944 -10.416 12.612 1.00 94.38 94 ARG A C 1
ATOM 776 O O . ARG A 1 94 ? -7.910 -9.357 11.988 1.00 94.38 94 ARG A O 1
ATOM 783 N N . LYS A 1 95 ? -6.992 -11.347 12.550 1.00 95.56 95 LYS A N 1
ATOM 784 C CA . LYS A 1 95 ? -5.853 -11.245 11.641 1.00 95.56 95 LYS A CA 1
ATOM 785 C C . LYS A 1 95 ? -6.304 -11.221 10.173 1.00 95.56 95 LYS A C 1
ATOM 787 O O . LYS A 1 95 ? -7.355 -11.767 9.825 1.00 95.56 95 LYS A O 1
ATOM 792 N N . VAL A 1 96 ? -5.520 -10.544 9.341 1.00 96.38 96 VAL A N 1
ATOM 793 C CA . VAL A 1 96 ? -5.867 -10.160 7.965 1.00 96.38 96 VAL A CA 1
ATOM 794 C C . VAL A 1 96 ? -5.189 -11.076 6.955 1.00 96.38 96 VAL A C 1
ATOM 796 O O . VAL A 1 96 ? -3.992 -11.334 7.059 1.00 96.38 96 VAL A O 1
ATOM 799 N N . ILE A 1 97 ? -5.935 -11.531 5.950 1.00 95.75 97 ILE A N 1
ATOM 800 C CA . ILE A 1 97 ? -5.354 -12.184 4.772 1.00 95.75 97 ILE A CA 1
ATOM 801 C C . ILE A 1 97 ? -4.987 -11.108 3.752 1.00 95.75 97 ILE A C 1
ATOM 803 O O . ILE A 1 97 ? -5.797 -10.236 3.439 1.00 95.75 97 ILE A O 1
ATOM 807 N N . ILE A 1 98 ? -3.773 -11.164 3.219 1.00 95.88 98 ILE A N 1
ATOM 808 C CA . ILE A 1 98 ? -3.293 -10.229 2.200 1.00 95.88 98 ILE A CA 1
ATOM 809 C C . ILE A 1 98 ? -3.107 -11.000 0.896 1.00 95.88 98 ILE A C 1
ATOM 811 O O . ILE A 1 98 ? -2.489 -12.055 0.888 1.00 95.88 98 ILE A O 1
ATOM 815 N N . LEU A 1 99 ? -3.668 -10.492 -0.196 1.00 94.88 99 LEU A N 1
ATOM 816 C CA . LEU A 1 99 ? -3.530 -11.034 -1.543 1.00 94.88 99 LEU A CA 1
ATOM 817 C C . LEU A 1 99 ? -2.748 -10.017 -2.378 1.00 94.88 99 LEU A C 1
ATOM 819 O O . LEU A 1 99 ? -3.222 -8.898 -2.593 1.00 94.88 99 LEU A O 1
ATOM 823 N N . ILE A 1 100 ? -1.552 -10.388 -2.818 1.00 92.94 100 ILE A N 1
ATOM 824 C CA . ILE A 1 100 ? -0.692 -9.592 -3.693 1.00 92.94 100 ILE A CA 1
ATOM 825 C C . ILE A 1 100 ? -0.779 -10.200 -5.085 1.00 92.94 100 ILE A C 1
ATOM 827 O O . ILE A 1 100 ? -0.282 -11.298 -5.314 1.00 92.94 100 ILE A O 1
ATOM 831 N N . ASP A 1 101 ? -1.416 -9.482 -6.000 1.00 91.56 101 ASP A N 1
ATOM 832 C CA . ASP A 1 101 ? -1.724 -9.986 -7.332 1.00 91.56 101 ASP A CA 1
ATOM 833 C C . ASP A 1 101 ? -0.798 -9.391 -8.392 1.00 91.56 101 ASP A C 1
ATOM 835 O O . ASP A 1 101 ? -0.563 -8.175 -8.423 1.00 91.56 101 ASP A O 1
ATOM 839 N N . GLU A 1 102 ? -0.293 -10.264 -9.261 1.00 89.69 102 GLU A N 1
ATOM 840 C CA . GLU A 1 102 ? 0.626 -9.959 -10.359 1.00 89.69 102 GLU A CA 1
ATOM 841 C C . GLU A 1 102 ? 1.876 -9.184 -9.893 1.00 89.69 102 GLU A C 1
ATOM 843 O O . GLU A 1 102 ? 2.235 -8.150 -10.469 1.00 89.69 102 GLU A O 1
ATOM 848 N N . TYR A 1 103 ? 2.536 -9.651 -8.822 1.00 86.94 103 TYR A N 1
ATOM 849 C CA . TYR A 1 103 ? 3.676 -8.939 -8.209 1.00 86.94 103 TYR A CA 1
ATOM 850 C C . TYR A 1 103 ? 4.841 -8.701 -9.184 1.00 86.94 103 TYR A C 1
ATOM 852 O O . TYR A 1 103 ? 5.543 -7.692 -9.090 1.00 86.94 103 TYR A O 1
ATOM 860 N N . ASP A 1 104 ? 5.037 -9.611 -10.135 1.00 86.88 104 ASP A N 1
ATOM 861 C CA . ASP A 1 104 ? 6.096 -9.583 -11.136 1.00 86.88 104 ASP A CA 1
ATOM 862 C C . ASP A 1 104 ? 5.773 -8.666 -12.324 1.00 86.88 104 ASP A C 1
ATOM 864 O O . ASP A 1 104 ? 6.684 -8.220 -13.020 1.00 86.88 104 ASP A O 1
ATOM 868 N N . ALA A 1 105 ? 4.510 -8.285 -12.536 1.00 90.50 105 ALA A N 1
ATOM 869 C CA . ALA A 1 105 ? 4.104 -7.489 -13.695 1.00 90.50 105 ALA A CA 1
ATOM 870 C C . ALA A 1 105 ? 4.761 -6.097 -13.752 1.00 90.50 105 ALA A C 1
ATOM 872 O O . ALA A 1 105 ? 5.037 -5.586 -14.842 1.00 90.50 105 ALA A O 1
ATOM 873 N N . VAL A 1 106 ? 5.007 -5.466 -12.598 1.00 91.69 106 VAL A N 1
ATOM 874 C CA . VAL A 1 106 ? 5.695 -4.160 -12.514 1.00 91.69 106 VAL A CA 1
ATOM 875 C C . VAL A 1 106 ? 7.196 -4.321 -12.726 1.00 91.69 106 VAL A C 1
ATOM 877 O O . VAL A 1 106 ? 7.815 -3.482 -13.381 1.00 91.69 106 VAL A O 1
ATOM 880 N N . ILE A 1 107 ? 7.765 -5.408 -12.205 1.00 89.75 107 ILE A N 1
ATOM 881 C CA . ILE A 1 107 ? 9.188 -5.729 -12.323 1.00 89.75 107 ILE A CA 1
ATOM 882 C C . ILE A 1 107 ? 9.524 -6.028 -13.783 1.00 89.75 107 ILE A C 1
ATOM 884 O O . ILE A 1 107 ? 10.404 -5.380 -14.343 1.00 89.75 107 ILE A O 1
ATOM 888 N N . ASN A 1 108 ? 8.768 -6.922 -14.423 1.00 89.50 108 ASN A N 1
ATOM 889 C CA . ASN A 1 108 ? 8.945 -7.289 -15.828 1.00 89.50 108 ASN A CA 1
ATOM 890 C C . ASN A 1 108 ? 8.841 -6.060 -16.726 1.00 89.50 108 ASN A C 1
ATOM 892 O O . ASN A 1 108 ? 9.729 -5.801 -17.533 1.00 89.50 108 ASN A O 1
ATOM 896 N N . HIS A 1 109 ? 7.822 -5.226 -16.503 1.00 90.81 109 HIS A N 1
ATOM 897 C CA . HIS A 1 109 ? 7.693 -3.978 -17.242 1.00 90.81 109 HIS A CA 1
ATOM 898 C C . HIS A 1 109 ? 8.908 -3.058 -17.052 1.00 90.81 109 HIS A C 1
ATOM 900 O O . HIS A 1 109 ? 9.369 -2.456 -18.020 1.00 90.81 109 HIS A O 1
ATOM 906 N N . ALA A 1 110 ? 9.415 -2.904 -15.825 1.00 90.62 110 ALA A N 1
ATOM 907 C CA . ALA A 1 110 ? 10.584 -2.071 -15.555 1.00 90.62 110 ALA A CA 1
ATOM 908 C C . ALA A 1 110 ? 11.833 -2.605 -16.274 1.00 90.62 110 ALA A C 1
ATOM 910 O O . ALA A 1 110 ? 12.523 -1.838 -16.940 1.00 90.62 110 ALA A O 1
ATOM 911 N N . VAL A 1 111 ? 12.085 -3.913 -16.192 1.00 89.06 111 VAL A N 1
ATOM 912 C CA . VAL A 1 111 ? 13.209 -4.591 -16.858 1.00 89.06 111 VAL A CA 1
ATOM 913 C C . VAL A 1 111 ? 13.140 -4.394 -18.378 1.00 89.06 111 VAL A C 1
ATOM 915 O O . VAL A 1 111 ? 14.115 -3.954 -18.987 1.00 89.06 111 VAL A O 1
ATOM 918 N N . GLU A 1 112 ? 11.970 -4.620 -18.978 1.00 88.88 112 GLU A N 1
ATOM 919 C CA . GLU A 1 112 ? 11.746 -4.484 -20.422 1.00 88.88 112 GLU A CA 1
ATOM 920 C C . GLU A 1 112 ? 11.874 -3.040 -20.928 1.00 88.88 112 GLU A C 1
ATOM 922 O O . GLU A 1 112 ? 12.403 -2.811 -22.014 1.00 88.88 112 GLU A O 1
ATOM 927 N N . ASN A 1 113 ? 11.386 -2.053 -20.166 1.00 88.94 113 ASN A N 1
ATOM 928 C CA . ASN A 1 113 ? 11.230 -0.680 -20.662 1.00 88.94 113 ASN A CA 1
ATOM 929 C C . ASN A 1 113 ? 12.340 0.279 -20.217 1.00 88.94 113 ASN A C 1
ATOM 931 O O . ASN A 1 113 ? 12.553 1.295 -20.877 1.00 88.94 113 ASN A O 1
ATOM 935 N N . PHE A 1 114 ? 13.029 0.009 -19.106 1.00 89.44 114 PHE A N 1
ATOM 936 C CA . PHE A 1 114 ? 14.099 0.884 -18.596 1.00 89.44 114 PHE A CA 1
ATOM 937 C C . PHE A 1 114 ? 15.492 0.393 -18.998 1.00 89.44 114 PHE A C 1
ATOM 939 O O . PHE A 1 114 ? 16.471 1.124 -18.855 1.00 89.44 114 PHE A O 1
ATOM 946 N N . GLY A 1 115 ? 15.577 -0.833 -19.521 1.00 76.69 115 GLY A N 1
ATOM 947 C CA . GLY A 1 115 ? 16.823 -1.531 -19.799 1.00 76.69 115 GLY A CA 1
ATOM 948 C C . GLY A 1 115 ? 17.325 -2.305 -18.579 1.00 76.69 115 GLY A C 1
ATOM 949 O O . GLY A 1 115 ? 17.286 -1.821 -17.440 1.00 76.69 115 GLY A O 1
ATOM 950 N N . ASN A 1 116 ? 17.819 -3.518 -18.839 1.00 70.56 116 ASN A N 1
ATOM 951 C CA . ASN A 1 116 ? 18.382 -4.405 -17.821 1.00 70.56 116 ASN A CA 1
ATOM 952 C C . ASN A 1 116 ? 19.492 -3.695 -17.033 1.00 70.56 116 ASN A C 1
ATOM 954 O O . ASN A 1 116 ? 20.370 -3.067 -17.622 1.00 70.56 116 ASN A O 1
ATOM 958 N N . ASN A 1 117 ? 19.475 -3.844 -15.705 1.00 69.25 117 ASN A N 1
ATOM 959 C CA . ASN A 1 117 ? 20.443 -3.243 -14.775 1.00 69.25 117 ASN A CA 1
ATOM 960 C C . ASN A 1 117 ? 20.461 -1.702 -14.750 1.00 69.25 117 ASN A C 1
ATOM 962 O O . ASN A 1 117 ? 21.452 -1.104 -14.330 1.00 69.25 117 ASN A O 1
ATOM 966 N N . SER A 1 118 ? 19.383 -1.044 -15.184 1.00 84.50 118 SER A N 1
ATOM 967 C CA . SER A 1 118 ? 19.228 0.395 -14.966 1.00 84.50 118 SER A CA 1
ATOM 968 C C . SER A 1 118 ? 18.959 0.718 -13.490 1.00 84.50 118 SER A C 1
ATOM 970 O O . SER A 1 118 ? 18.324 -0.048 -12.763 1.00 84.50 118 SER A O 1
ATOM 972 N N . ASP A 1 119 ? 19.412 1.895 -13.055 1.00 91.31 119 ASP A N 1
ATOM 973 C CA . ASP A 1 119 ? 19.155 2.440 -11.713 1.00 91.31 119 ASP A CA 1
ATOM 974 C C . ASP A 1 119 ? 17.645 2.519 -11.398 1.00 91.31 119 ASP A C 1
ATOM 976 O O . ASP A 1 119 ? 17.215 2.251 -10.278 1.00 91.31 119 ASP A O 1
ATOM 980 N N . ASP A 1 120 ? 16.813 2.788 -12.409 1.00 91.56 120 ASP A N 1
ATOM 981 C CA . ASP A 1 120 ? 15.355 2.806 -12.263 1.00 91.56 120 ASP A CA 1
ATOM 982 C C . ASP A 1 120 ? 14.768 1.414 -11.966 1.00 91.56 120 ASP A C 1
ATOM 984 O O . ASP A 1 120 ? 13.848 1.315 -11.152 1.00 91.56 120 ASP A O 1
ATOM 988 N N . VAL A 1 121 ? 15.302 0.333 -12.555 1.00 90.62 121 VAL A N 1
ATOM 989 C CA . VAL A 1 121 ? 14.892 -1.046 -12.210 1.00 90.62 121 VAL A CA 1
ATOM 990 C C . VAL A 1 121 ? 15.241 -1.350 -10.757 1.00 90.62 121 VAL A C 1
ATOM 992 O O . VAL A 1 121 ? 14.396 -1.857 -10.020 1.00 90.62 121 VAL A O 1
ATOM 995 N N . GLN A 1 122 ? 16.454 -0.994 -10.324 1.00 90.56 122 GLN A N 1
ATOM 996 C CA . GLN A 1 122 ? 16.895 -1.226 -8.950 1.00 90.56 122 GLN A CA 1
ATOM 997 C C . GLN A 1 122 ? 16.010 -0.479 -7.942 1.00 90.56 122 GLN A C 1
ATOM 999 O O . GLN A 1 122 ? 15.545 -1.072 -6.972 1.00 90.56 122 GLN A O 1
ATOM 1004 N N . LYS A 1 123 ? 15.670 0.785 -8.221 1.00 94.62 123 LYS A N 1
ATOM 1005 C CA . LYS A 1 123 ? 14.749 1.571 -7.387 1.00 94.62 123 LYS A CA 1
ATOM 1006 C C . LYS A 1 123 ? 13.349 0.962 -7.304 1.00 94.62 123 LYS A C 1
ATOM 1008 O O . LYS A 1 123 ? 12.751 0.973 -6.231 1.00 94.62 123 LYS A O 1
ATOM 1013 N N .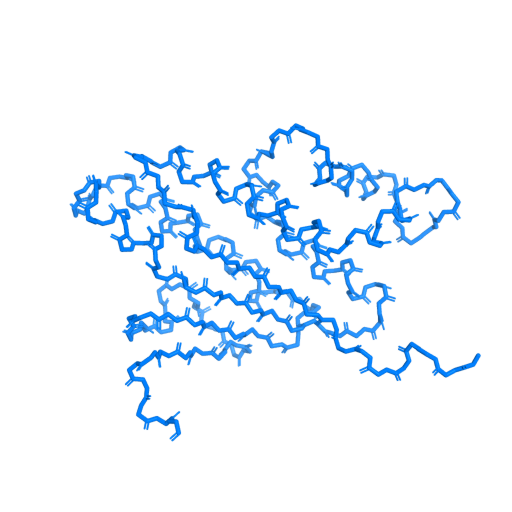 VAL A 1 124 ? 12.812 0.426 -8.407 1.00 93.88 124 VAL A N 1
ATOM 1014 C CA . VAL A 1 124 ? 11.520 -0.287 -8.387 1.00 93.88 124 VAL A CA 1
ATOM 1015 C C . VAL A 1 124 ? 11.606 -1.520 -7.488 1.00 93.88 124 VAL A C 1
ATOM 1017 O O . VAL A 1 124 ? 10.732 -1.716 -6.645 1.00 93.88 124 VAL A O 1
ATOM 1020 N N . LEU A 1 125 ? 12.661 -2.326 -7.631 1.00 91.38 125 LEU A N 1
ATOM 1021 C CA . LEU A 1 125 ? 12.868 -3.515 -6.804 1.00 91.38 125 LEU A CA 1
ATOM 1022 C C . LEU A 1 125 ? 12.975 -3.156 -5.319 1.00 91.38 125 LEU A C 1
ATOM 1024 O O . LEU A 1 125 ? 12.307 -3.780 -4.500 1.00 91.38 125 LEU A O 1
ATOM 1028 N N . ASP A 1 126 ? 13.758 -2.141 -4.965 1.00 92.31 126 ASP A N 1
ATOM 1029 C CA . ASP A 1 126 ? 13.952 -1.734 -3.569 1.00 92.31 126 ASP A CA 1
ATOM 1030 C C . ASP A 1 126 ? 12.673 -1.164 -2.944 1.00 92.31 126 ASP A C 1
ATOM 1032 O O . ASP A 1 126 ? 12.359 -1.453 -1.783 1.00 92.31 126 ASP A O 1
ATOM 1036 N N . LEU A 1 127 ? 11.873 -0.433 -3.724 1.00 95.06 127 LEU A N 1
ATOM 1037 C CA . LEU A 1 127 ? 10.560 0.038 -3.293 1.00 95.06 127 LEU A CA 1
ATOM 1038 C C . LEU A 1 127 ? 9.602 -1.131 -3.015 1.00 95.06 127 LEU A C 1
ATOM 1040 O O . LEU A 1 127 ? 8.962 -1.167 -1.962 1.00 95.06 127 LEU A O 1
ATOM 1044 N N . LEU A 1 128 ? 9.519 -2.109 -3.923 1.00 93.06 128 LEU A N 1
ATOM 1045 C CA . LEU A 1 128 ? 8.666 -3.288 -3.739 1.00 93.06 128 LEU A CA 1
ATOM 1046 C C . LEU A 1 128 ? 9.126 -4.141 -2.552 1.00 93.06 128 LEU A C 1
ATOM 1048 O O . LEU A 1 128 ? 8.296 -4.511 -1.723 1.00 93.06 128 LEU A O 1
ATOM 1052 N N . LYS A 1 129 ? 10.437 -4.368 -2.398 1.00 91.06 129 LYS A N 1
ATOM 1053 C CA . LYS A 1 129 ? 11.014 -5.037 -1.218 1.00 91.06 129 LYS A CA 1
ATOM 1054 C C . LYS A 1 129 ? 10.616 -4.340 0.074 1.00 91.06 129 LYS A C 1
ATOM 1056 O O . LYS A 1 129 ? 10.270 -5.008 1.046 1.00 91.06 129 LYS A O 1
ATOM 1061 N N . THR A 1 130 ? 10.645 -3.010 0.096 1.00 93.31 130 THR A N 1
ATOM 1062 C CA . THR A 1 130 ? 10.268 -2.225 1.277 1.00 93.31 130 THR A CA 1
ATOM 1063 C C . THR A 1 130 ? 8.786 -2.410 1.612 1.00 93.31 130 THR A C 1
ATOM 1065 O O . THR A 1 130 ? 8.452 -2.731 2.756 1.00 93.31 130 THR A O 1
ATOM 1068 N N . ILE A 1 131 ? 7.901 -2.313 0.613 1.00 94.31 131 ILE A N 1
ATOM 1069 C CA . ILE A 1 131 ? 6.456 -2.543 0.780 1.00 94.31 131 ILE A CA 1
ATOM 1070 C C . ILE A 1 131 ? 6.191 -3.970 1.280 1.00 94.31 131 ILE A C 1
ATOM 1072 O O . ILE A 1 131 ? 5.480 -4.151 2.269 1.00 94.31 131 ILE A O 1
ATOM 1076 N N . PHE A 1 132 ? 6.784 -4.986 0.655 1.00 90.69 132 PHE A N 1
ATOM 1077 C CA . PHE A 1 132 ? 6.560 -6.388 1.016 1.00 90.69 132 PHE A CA 1
ATOM 1078 C C . PHE A 1 132 ? 7.163 -6.749 2.372 1.00 90.69 132 PHE A C 1
ATOM 1080 O O . PHE A 1 132 ? 6.519 -7.433 3.163 1.00 90.69 132 PHE A O 1
ATOM 1087 N N . THR A 1 133 ? 8.324 -6.199 2.727 1.00 89.31 133 THR A N 1
ATOM 1088 C CA . THR A 1 133 ? 8.892 -6.353 4.075 1.00 89.31 133 THR A CA 1
ATOM 1089 C C . THR A 1 133 ? 7.944 -5.813 5.148 1.00 89.31 133 THR A C 1
ATOM 1091 O O . THR A 1 133 ? 7.823 -6.419 6.215 1.00 89.31 133 THR A O 1
ATOM 1094 N N . SER A 1 134 ? 7.233 -4.711 4.873 1.00 90.50 134 SER A N 1
ATOM 1095 C CA . SER A 1 134 ? 6.224 -4.169 5.796 1.00 90.50 134 SER A CA 1
ATOM 1096 C C . SER A 1 134 ? 5.033 -5.115 5.998 1.00 90.50 134 SER A C 1
ATOM 1098 O O . SER A 1 134 ? 4.443 -5.135 7.077 1.00 90.50 134 SER A O 1
ATOM 1100 N N . VAL A 1 135 ? 4.699 -5.918 4.982 1.00 89.12 135 VAL A N 1
ATOM 1101 C CA . VAL A 1 135 ? 3.634 -6.928 5.025 1.00 89.12 135 VAL A CA 1
ATOM 1102 C C . VAL A 1 135 ? 4.085 -8.151 5.813 1.00 89.12 135 VAL A C 1
ATOM 1104 O O . VAL A 1 135 ? 3.411 -8.546 6.757 1.00 89.12 135 VAL A O 1
ATOM 1107 N N . ILE A 1 136 ? 5.250 -8.707 5.479 1.00 87.50 136 ILE A N 1
ATOM 1108 C CA . ILE A 1 136 ? 5.784 -9.928 6.104 1.00 87.50 136 ILE A CA 1
ATOM 1109 C C . ILE A 1 136 ? 5.972 -9.737 7.611 1.00 87.50 136 ILE A C 1
ATOM 1111 O O . ILE A 1 136 ? 5.655 -10.616 8.403 1.00 87.50 136 ILE A O 1
ATOM 1115 N N . LYS A 1 137 ? 6.469 -8.566 8.027 1.00 89.00 137 LYS A N 1
ATOM 1116 C CA . LYS A 1 137 ? 6.704 -8.246 9.443 1.00 89.00 137 LYS A CA 1
ATOM 1117 C C . LYS A 1 137 ? 5.447 -7.768 10.174 1.00 89.00 137 LYS A C 1
ATOM 1119 O O . LYS A 1 137 ? 5.544 -7.315 11.314 1.00 89.00 137 LYS A O 1
ATOM 1124 N N . ASN A 1 138 ? 4.281 -7.803 9.530 1.00 93.75 138 ASN A N 1
ATOM 1125 C CA . ASN A 1 138 ? 3.058 -7.262 10.098 1.00 93.75 138 ASN A CA 1
ATOM 1126 C C . ASN A 1 138 ? 2.447 -8.231 11.130 1.00 93.75 138 ASN A C 1
ATOM 1128 O O . ASN A 1 138 ? 1.949 -9.288 10.745 1.00 93.75 138 ASN A O 1
ATOM 1132 N N . PRO A 1 139 ? 2.385 -7.873 12.428 1.00 95.31 139 PRO A N 1
ATOM 1133 C CA . PRO A 1 139 ? 1.871 -8.777 13.462 1.00 95.31 139 PRO A CA 1
ATOM 1134 C C . PRO A 1 139 ? 0.359 -9.039 13.351 1.00 95.31 139 PRO A C 1
ATOM 1136 O O . PRO A 1 139 ? -0.160 -9.972 13.967 1.00 95.31 139 PRO A O 1
ATOM 1139 N N . TYR A 1 140 ? -0.354 -8.219 12.576 1.00 96.56 140 TYR A N 1
ATOM 1140 C CA . TYR A 1 140 ? -1.796 -8.307 12.360 1.00 96.56 140 TYR A CA 1
ATOM 1141 C C . TYR A 1 140 ? -2.163 -9.151 11.132 1.00 96.56 140 TYR A C 1
ATOM 1143 O O . TYR A 1 140 ? -3.343 -9.401 10.887 1.00 96.56 140 TYR A O 1
ATOM 1151 N N . MET A 1 141 ? -1.172 -9.596 10.359 1.00 95.38 141 MET A N 1
ATOM 1152 C CA . MET A 1 141 ? -1.372 -10.487 9.223 1.00 95.38 141 MET A CA 1
ATOM 1153 C C . MET A 1 141 ? -1.579 -11.931 9.702 1.00 95.38 141 MET A C 1
ATOM 1155 O O . MET A 1 141 ? -0.947 -12.399 10.653 1.00 95.38 141 MET A O 1
ATOM 1159 N N . GLU A 1 142 ? -2.498 -12.627 9.040 1.00 94.19 142 GLU A N 1
ATOM 1160 C CA . GLU A 1 142 ? -2.710 -14.070 9.177 1.00 94.19 142 GLU A CA 1
ATOM 1161 C C . GLU A 1 142 ? -1.843 -14.819 8.173 1.00 94.19 142 GLU A C 1
ATOM 1163 O O . GLU A 1 142 ? -1.027 -15.646 8.555 1.00 94.19 142 GLU A O 1
ATOM 1168 N N . LYS A 1 143 ? -2.034 -14.511 6.886 1.00 92.00 143 LYS A N 1
ATOM 1169 C CA . LYS A 1 143 ? -1.313 -15.088 5.752 1.00 92.00 143 LYS A CA 1
ATOM 1170 C C . LYS A 1 143 ? -1.237 -14.076 4.621 1.00 92.00 143 LYS A C 1
ATOM 1172 O O . LYS A 1 143 ? -2.151 -13.262 4.458 1.00 92.00 143 LYS A O 1
ATOM 1177 N N . CYS A 1 144 ? -0.195 -14.178 3.810 1.00 91.81 144 CYS A N 1
ATOM 1178 C CA . CYS A 1 144 ? -0.082 -13.463 2.549 1.00 91.81 144 CYS A CA 1
ATOM 1179 C C . CYS A 1 144 ? -0.050 -14.467 1.394 1.00 91.81 144 CYS A C 1
ATOM 1181 O O . CYS A 1 144 ? 0.739 -15.404 1.425 1.00 91.81 144 CYS A O 1
ATOM 1183 N N . PHE A 1 145 ? -0.884 -14.269 0.383 1.00 90.12 145 PHE A N 1
ATOM 1184 C CA . PHE A 1 145 ? -0.860 -15.029 -0.859 1.00 90.12 145 PHE A CA 1
ATOM 1185 C C . PHE A 1 145 ? -0.339 -14.121 -1.958 1.00 90.12 145 PHE A C 1
ATOM 1187 O O . PHE A 1 145 ? -0.809 -12.990 -2.096 1.00 90.12 145 PHE A O 1
ATOM 1194 N N . VAL A 1 146 ? 0.619 -14.606 -2.731 1.00 88.19 146 VAL A N 1
ATOM 1195 C CA . VAL A 1 146 ? 1.264 -13.837 -3.793 1.00 88.19 146 VAL A CA 1
ATOM 1196 C C . VAL A 1 146 ? 1.093 -14.593 -5.105 1.00 88.19 146 VAL A C 1
ATOM 1198 O O . VAL A 1 146 ? 1.491 -15.750 -5.174 1.00 88.19 146 VAL A O 1
ATOM 1201 N N . SER A 1 147 ? 0.510 -13.964 -6.128 1.00 87.88 147 SER A N 1
ATOM 1202 C CA . SER A 1 147 ? 0.333 -14.544 -7.468 1.00 87.88 147 SER A CA 1
ATOM 1203 C C . SER A 1 147 ? 1.173 -13.825 -8.523 1.00 87.88 147 SER A C 1
ATOM 1205 O O . SER A 1 147 ? 1.286 -12.597 -8.511 1.00 87.88 147 SER A O 1
ATOM 1207 N N . GLY A 1 148 ? 1.742 -14.573 -9.470 1.00 84.00 148 GLY A N 1
ATOM 1208 C CA . GLY A 1 148 ? 2.490 -14.007 -10.596 1.00 84.00 148 GLY A CA 1
ATOM 1209 C C . GLY A 1 148 ? 2.702 -14.978 -11.755 1.00 84.00 148 GLY A C 1
ATOM 1210 O O . GLY A 1 148 ? 2.282 -16.136 -11.712 1.00 84.00 148 GLY A O 1
ATOM 1211 N N . THR A 1 149 ? 3.342 -14.481 -12.813 1.00 79.88 149 THR A N 1
ATOM 1212 C CA . THR A 1 149 ? 3.665 -15.264 -14.018 1.00 79.88 149 THR A CA 1
ATOM 1213 C C . THR A 1 149 ? 5.014 -15.967 -13.966 1.00 79.88 149 THR A C 1
ATOM 1215 O O . THR A 1 149 ? 5.203 -16.982 -14.634 1.00 79.88 149 THR A O 1
ATOM 1218 N N . LEU A 1 150 ? 5.951 -15.443 -13.180 1.00 69.56 150 LEU A N 1
ATOM 1219 C CA . LEU A 1 150 ? 7.291 -15.988 -13.047 1.00 69.56 150 LEU A CA 1
ATOM 1220 C C . LEU A 1 150 ? 7.422 -16.886 -11.806 1.00 69.56 150 LEU A C 1
ATOM 1222 O O . LEU A 1 150 ? 6.933 -16.521 -10.731 1.00 69.56 150 LEU A O 1
ATOM 1226 N N . PRO A 1 151 ? 8.141 -18.022 -11.926 1.00 59.47 151 PRO A N 1
ATOM 1227 C CA . PRO A 1 151 ? 8.536 -18.832 -10.787 1.00 59.47 151 PRO A CA 1
ATOM 1228 C C . PRO A 1 151 ? 9.671 -18.080 -10.092 1.00 59.47 151 PRO A C 1
ATOM 1230 O O . PRO A 1 151 ? 10.815 -18.082 -10.545 1.00 59.47 151 PRO A O 1
ATOM 1233 N N . PHE A 1 152 ? 9.341 -17.325 -9.054 1.00 58.16 152 PHE A N 1
ATOM 1234 C CA . PHE A 1 152 ? 10.291 -16.438 -8.398 1.00 58.16 152 PHE A CA 1
ATOM 1235 C C . PHE A 1 152 ? 10.666 -16.996 -7.037 1.00 58.16 152 PHE A C 1
ATOM 1237 O O . PHE A 1 152 ? 9.812 -17.423 -6.265 1.00 58.16 152 PHE A O 1
ATOM 1244 N N . THR A 1 153 ? 11.964 -17.008 -6.756 1.00 51.88 153 THR A N 1
ATOM 1245 C CA . THR A 1 153 ? 12.516 -17.579 -5.532 1.00 51.88 153 THR A CA 1
ATOM 1246 C C . THR A 1 153 ? 12.241 -16.675 -4.330 1.00 51.88 153 THR A C 1
ATOM 1248 O O . THR A 1 153 ? 12.464 -15.460 -4.371 1.00 51.88 153 THR A O 1
ATOM 1251 N N . GLU A 1 154 ? 11.763 -17.297 -3.249 1.00 51.34 154 GLU A N 1
ATOM 1252 C CA . GLU A 1 154 ? 11.287 -16.681 -2.001 1.00 51.34 154 GLU A CA 1
ATOM 1253 C C . GLU A 1 154 ? 12.265 -15.645 -1.402 1.00 51.34 154 GLU A C 1
ATOM 1255 O O . GLU A 1 154 ? 11.840 -14.639 -0.834 1.00 51.34 154 GLU A O 1
ATOM 1260 N N . ASP A 1 155 ? 13.575 -15.805 -1.607 1.00 56.81 155 ASP A N 1
ATOM 1261 C CA . ASP A 1 155 ? 14.593 -15.039 -0.878 1.00 56.81 155 ASP A CA 1
ATOM 1262 C C . ASP A 1 155 ? 14.819 -13.588 -1.331 1.00 56.81 155 ASP A C 1
ATOM 1264 O O . ASP A 1 155 ? 15.369 -12.795 -0.563 1.00 56.81 155 ASP A O 1
ATOM 1268 N N . SER A 1 156 ? 14.434 -13.190 -2.550 1.00 64.00 156 SER A N 1
ATOM 1269 C CA . SER A 1 156 ? 14.835 -11.860 -3.053 1.00 64.00 156 SER A CA 1
ATOM 1270 C C . SER A 1 156 ? 13.806 -10.747 -2.821 1.00 64.00 156 SER A C 1
ATOM 1272 O O . SER A 1 156 ? 14.204 -9.593 -2.647 1.00 64.00 156 SER A O 1
ATOM 1274 N N . LEU A 1 157 ? 12.509 -11.071 -2.751 1.00 69.94 157 LEU A N 1
ATOM 1275 C CA . LEU A 1 157 ? 11.427 -10.121 -2.431 1.00 69.94 157 LEU A CA 1
ATOM 1276 C C . LEU A 1 157 ? 10.761 -10.388 -1.075 1.00 69.94 157 LEU A C 1
ATOM 1278 O O . LEU A 1 157 ? 10.268 -9.440 -0.461 1.00 69.94 157 LEU A O 1
ATOM 1282 N N . PHE A 1 158 ? 10.777 -11.637 -0.596 1.00 70.25 158 PHE A N 1
ATOM 1283 C CA . PHE A 1 158 ? 10.130 -12.048 0.652 1.00 70.25 158 PHE A CA 1
ATOM 1284 C C . PHE A 1 158 ? 11.099 -12.791 1.595 1.00 70.25 158 PHE A C 1
ATOM 1286 O O . PHE A 1 158 ? 10.808 -13.903 2.034 1.00 70.25 158 PHE A O 1
ATOM 1293 N N . PRO A 1 159 ? 12.254 -12.193 1.948 1.00 61.56 159 PRO A N 1
ATOM 1294 C CA . PRO A 1 159 ? 13.268 -12.883 2.739 1.00 61.56 159 PRO A CA 1
ATOM 1295 C C . PRO A 1 159 ? 12.723 -13.316 4.109 1.00 61.56 159 PRO A C 1
ATOM 1297 O O . PRO A 1 159 ? 12.226 -12.484 4.875 1.00 61.56 159 PRO A O 1
ATOM 1300 N N . ASN A 1 160 ? 12.896 -14.599 4.448 1.00 62.12 160 ASN A N 1
ATOM 1301 C CA . ASN A 1 160 ? 12.474 -15.220 5.716 1.00 62.12 160 ASN A CA 1
ATOM 1302 C C . ASN A 1 160 ? 10.958 -15.157 5.996 1.00 62.12 160 ASN A C 1
ATOM 1304 O O . ASN A 1 160 ? 10.545 -15.034 7.152 1.00 62.12 160 ASN A O 1
ATOM 1308 N N . ALA A 1 161 ? 10.118 -15.198 4.961 1.00 66.69 161 ALA A N 1
ATOM 1309 C CA . ALA A 1 161 ? 8.675 -15.112 5.128 1.00 66.69 161 ALA A CA 1
ATOM 1310 C C . ALA A 1 161 ? 8.033 -16.479 5.426 1.00 66.69 161 ALA A C 1
ATOM 1312 O O . ALA A 1 161 ? 7.727 -17.242 4.520 1.00 66.69 161 ALA A O 1
ATOM 1313 N N . THR A 1 162 ? 7.776 -16.773 6.702 1.00 69.50 162 THR A N 1
ATOM 1314 C CA . THR A 1 162 ? 7.127 -18.031 7.124 1.00 69.50 162 THR A CA 1
ATOM 1315 C C . THR A 1 162 ? 5.630 -18.097 6.820 1.00 69.50 162 THR A C 1
ATOM 1317 O O . THR A 1 162 ? 5.073 -19.185 6.720 1.00 69.50 162 THR A O 1
ATOM 1320 N N . ASP A 1 163 ? 4.977 -16.940 6.681 1.00 76.62 163 ASP A N 1
ATOM 1321 C CA . ASP A 1 163 ? 3.520 -16.809 6.525 1.00 76.62 163 ASP A CA 1
ATOM 1322 C C . ASP A 1 163 ? 3.109 -16.290 5.130 1.00 76.62 163 ASP A C 1
ATOM 1324 O O . ASP A 1 163 ? 1.997 -15.782 4.941 1.00 76.62 163 ASP A O 1
ATOM 1328 N N . VAL A 1 164 ? 4.014 -16.382 4.148 1.00 75.00 164 VAL A N 1
ATOM 1329 C CA . VAL A 1 164 ? 3.766 -16.046 2.739 1.00 75.00 164 VAL A CA 1
ATOM 1330 C C . VAL A 1 164 ? 3.667 -17.338 1.932 1.00 75.00 164 VAL A C 1
ATOM 1332 O O . VAL A 1 164 ? 4.552 -18.181 1.996 1.00 75.00 164 VAL A O 1
ATOM 1335 N N . CYS A 1 165 ? 2.599 -17.482 1.154 1.00 75.56 165 CYS A N 1
ATOM 1336 C CA . CYS A 1 165 ? 2.433 -18.548 0.175 1.00 75.56 165 CYS A CA 1
ATOM 1337 C C . CYS A 1 165 ? 2.517 -17.939 -1.230 1.00 75.56 165 CYS A C 1
ATOM 1339 O O . CYS A 1 165 ? 1.727 -17.053 -1.572 1.00 75.56 165 CYS A O 1
ATOM 1341 N N . VAL A 1 166 ? 3.476 -18.393 -2.033 1.00 70.00 166 VAL A N 1
ATOM 1342 C CA . VAL A 1 166 ? 3.685 -17.931 -3.412 1.00 70.00 166 VAL A CA 1
ATOM 1343 C C . VAL A 1 166 ? 3.054 -18.937 -4.370 1.00 70.00 166 VAL A C 1
ATOM 1345 O O . VAL A 1 166 ? 3.262 -20.133 -4.213 1.00 70.00 166 VAL A O 1
ATOM 1348 N N . TYR A 1 167 ? 2.283 -18.439 -5.335 1.00 69.69 167 TYR A N 1
ATOM 1349 C CA . TYR A 1 167 ? 1.643 -19.224 -6.386 1.00 69.69 167 TYR A CA 1
ATOM 1350 C C . TYR A 1 167 ? 2.011 -18.641 -7.751 1.00 69.69 167 TYR A C 1
ATOM 1352 O O . TYR A 1 167 ? 1.797 -17.457 -8.028 1.00 69.69 167 TYR A O 1
ATOM 1360 N N . SER A 1 168 ? 2.543 -19.474 -8.629 1.00 66.75 168 SER A N 1
ATOM 1361 C CA . SER A 1 168 ? 2.808 -19.158 -10.026 1.00 66.75 168 SER A CA 1
ATOM 1362 C C . SER A 1 168 ? 1.780 -19.847 -10.917 1.00 66.75 168 SER A C 1
ATOM 1364 O O . SER A 1 168 ? 1.363 -20.968 -10.648 1.00 66.75 168 SER A O 1
ATOM 1366 N N . VAL A 1 169 ? 1.415 -19.231 -12.045 1.00 65.56 169 VAL A N 1
ATOM 1367 C CA . VAL A 1 169 ? 0.657 -19.937 -13.109 1.00 65.56 169 VAL A CA 1
ATOM 1368 C C . VAL A 1 169 ? 1.436 -21.108 -13.725 1.00 65.56 169 VAL A C 1
ATOM 1370 O O . VAL A 1 169 ? 0.873 -21.860 -14.515 1.00 65.56 169 VAL A O 1
ATOM 1373 N N . LEU A 1 170 ? 2.723 -21.241 -13.395 1.00 60.09 170 LEU A N 1
ATOM 1374 C CA . LEU A 1 170 ? 3.568 -22.374 -13.767 1.00 60.09 170 LEU A CA 1
ATOM 1375 C C . LEU A 1 170 ? 3.656 -23.451 -12.678 1.00 60.09 170 LEU A C 1
ATOM 1377 O O . LEU A 1 170 ? 4.299 -24.469 -12.922 1.00 60.09 170 LEU A O 1
ATOM 1381 N N . ASP A 1 171 ? 3.059 -23.242 -11.502 1.00 58.84 171 ASP A N 1
ATOM 1382 C CA . ASP A 1 171 ? 3.006 -24.289 -10.486 1.00 58.84 171 ASP A CA 1
ATOM 1383 C C . ASP A 1 171 ? 2.073 -25.398 -10.986 1.00 58.84 171 ASP A C 1
ATOM 1385 O O . ASP A 1 171 ? 0.924 -25.150 -11.351 1.00 58.84 171 ASP A O 1
ATOM 1389 N N . GLU A 1 172 ? 2.591 -26.626 -11.051 1.00 52.25 172 GLU A N 1
ATOM 1390 C CA . GLU A 1 172 ? 1.928 -27.779 -11.681 1.00 52.25 172 GLU A CA 1
ATOM 1391 C C . GLU A 1 172 ? 0.652 -28.260 -10.954 1.00 52.25 172 GLU A C 1
ATOM 1393 O O . GLU A 1 172 ? -0.002 -29.187 -11.428 1.00 52.25 172 GLU A O 1
ATOM 1398 N N . GLU A 1 173 ? 0.256 -27.637 -9.840 1.00 46.94 173 GLU A N 1
ATOM 1399 C CA . GLU A 1 173 ? -0.951 -27.994 -9.086 1.00 46.94 173 GLU A CA 1
ATOM 1400 C C . GLU A 1 173 ? -2.099 -26.995 -9.316 1.00 46.94 173 GLU A C 1
ATOM 1402 O O . GLU A 1 173 ? -2.285 -26.025 -8.576 1.00 46.94 173 GLU A O 1
ATOM 1407 N N . TYR A 1 174 ? -2.901 -27.300 -10.341 1.00 43.81 174 TYR A N 1
ATOM 1408 C CA . TYR A 1 174 ? -4.329 -26.973 -10.431 1.00 43.81 174 TYR A CA 1
ATOM 1409 C C . TYR A 1 174 ? -5.163 -28.245 -10.262 1.00 43.81 174 TYR A C 1
ATOM 1411 O O . TYR A 1 174 ? -4.781 -29.281 -10.855 1.00 43.81 174 TYR A O 1
#

Sequence (174 aa):
SMKRLGMIPVILFKLSPAKGKNYKAVEDKLKKEIKDMYSSHSYLKVYMGDENNMLNKTEKAQLARYFSRKQLNLQELENGLYHLCKLLYDHFLRKVIILIDEYDAVINHAVENFGNNSDDVQKVLDLLKTIFTSVIKNPYMEKCFVSGTLPFTEDSLFPNATDVCVYSVLDEEY